Protein AF-A0A4Y8D3Z6-F1 (afdb_monomer_lite)

Secondary structure (DSSP, 8-state):
-B-TT-EEEE-PPPPSS--------EEEEEEE--GGG--BTTB-----HHHHHHHHHHHHHHHTT--TT--S--TT----------EEEEEETTEEEEEETTTEEEEEHHHHHHHHHHHHHH---HHHHHHHHHHHHHHHHH-------

Organism: NCBI:txid38488

InterPro domains:
  IPR045024 Alternative NADH dehydrogenase [PTHR43706] (2-149)
  IPR054585 External alternative NADH-ubiquinone oxidoreductase-like, C-terminal domain [PF22366] (86-145)

pLDDT: mean 83.66, std 13.22, range [47.28, 96.38]

Sequence (149 aa):
MVDNFFRVKLATRSSPDGAKQTQQEATMNDVFALGDVAVLGDMGLPATAQVANQEARWLGKRLNKMDKAGEIGAAEDKGFTFRNMGVMTYVGGMKAIMQTDGKGEIKGRTAWVIWRGAYLTQTISWRNKILIPMYWAINWLFGRDISRF

Structure (mmCIF, N/CA/C/O backbone):
data_AF-A0A4Y8D3Z6-F1
#
_entry.id   AF-A0A4Y8D3Z6-F1
#
loop_
_atom_site.group_PDB
_atom_site.id
_atom_site.type_symbol
_atom_site.label_atom_id
_atom_site.label_alt_id
_atom_site.label_comp_id
_atom_site.label_asym_id
_atom_site.label_entity_id
_atom_site.label_seq_id
_atom_site.pdbx_PDB_ins_code
_atom_site.Cartn_x
_atom_site.Cartn_y
_atom_site.Cartn_z
_atom_site.occupancy
_atom_site.B_iso_or_equiv
_atom_site.auth_seq_id
_atom_site.auth_comp_id
_atom_site.auth_asym_id
_atom_site.auth_atom_id
_atom_site.pdbx_PDB_model_num
ATOM 1 N N . MET A 1 1 ? -18.109 -7.091 7.861 1.00 84.19 1 MET A N 1
ATOM 2 C CA . MET A 1 1 ? -18.209 -5.708 7.341 1.00 84.19 1 MET A CA 1
ATOM 3 C C . MET A 1 1 ? -17.762 -4.746 8.422 1.00 84.19 1 MET A C 1
ATOM 5 O O . MET A 1 1 ? -17.864 -5.092 9.597 1.00 84.19 1 MET A O 1
ATOM 9 N N . VAL A 1 2 ? -17.281 -3.571 8.031 1.00 88.00 2 VAL A N 1
ATOM 10 C CA . VAL A 1 2 ? -16.943 -2.485 8.956 1.00 88.00 2 VAL A CA 1
ATOM 11 C C . VAL A 1 2 ? -17.738 -1.223 8.630 1.00 88.00 2 VAL A C 1
ATOM 13 O O . VAL A 1 2 ? -18.225 -1.063 7.508 1.00 88.00 2 VAL A O 1
ATOM 16 N N . ASP A 1 3 ? -17.913 -0.348 9.616 1.00 87.56 3 ASP A N 1
ATOM 17 C CA . ASP A 1 3 ? -18.465 0.992 9.400 1.00 87.56 3 ASP A CA 1
ATOM 18 C C . ASP A 1 3 ? -17.421 1.954 8.801 1.00 87.56 3 ASP A C 1
ATOM 20 O O . ASP A 1 3 ? -16.249 1.611 8.670 1.00 87.56 3 ASP A O 1
ATOM 24 N N . ASN A 1 4 ? -17.821 3.193 8.496 1.00 88.06 4 ASN A N 1
ATOM 25 C CA . ASN A 1 4 ? -16.944 4.227 7.919 1.00 88.06 4 ASN A CA 1
ATOM 26 C C . ASN A 1 4 ? -15.753 4.644 8.816 1.00 88.06 4 ASN A C 1
ATOM 28 O O . ASN A 1 4 ? -14.935 5.473 8.402 1.00 88.06 4 ASN A O 1
ATOM 32 N N . PHE A 1 5 ? -15.669 4.096 10.030 1.00 88.56 5 PHE A N 1
ATOM 33 C CA . PHE A 1 5 ? -14.615 4.303 11.017 1.00 88.56 5 PHE A CA 1
ATOM 34 C C . PHE A 1 5 ? -13.794 3.029 11.281 1.00 88.56 5 PHE A C 1
ATOM 36 O O . PHE A 1 5 ? -12.974 3.015 12.198 1.00 88.56 5 PHE A O 1
ATOM 43 N N . PHE A 1 6 ? -13.971 1.989 10.458 1.00 90.44 6 PHE A N 1
ATOM 44 C CA . PHE A 1 6 ? -13.314 0.682 10.553 1.00 90.44 6 PHE A CA 1
ATOM 45 C C . PHE A 1 6 ? -13.732 -0.179 11.748 1.00 90.44 6 PHE A C 1
ATOM 47 O O . PHE A 1 6 ? -13.071 -1.180 12.029 1.00 90.44 6 PHE A O 1
ATOM 54 N N . ARG A 1 7 ? -14.832 0.150 12.432 1.00 89.62 7 ARG A N 1
ATOM 55 C CA . ARG A 1 7 ? -15.370 -0.667 13.526 1.00 89.62 7 ARG A CA 1
ATOM 56 C C . ARG A 1 7 ? -16.092 -1.891 12.991 1.00 89.62 7 ARG A C 1
ATOM 58 O O . ARG A 1 7 ? -16.855 -1.799 12.026 1.00 89.62 7 ARG A O 1
ATOM 65 N N . VAL A 1 8 ? -15.875 -3.036 13.628 1.00 90.31 8 VAL A N 1
ATOM 66 C CA . VAL A 1 8 ? -16.470 -4.307 13.204 1.00 90.31 8 VAL A CA 1
ATOM 67 C C . VAL A 1 8 ? -17.978 -4.308 13.452 1.00 90.31 8 VAL A C 1
ATOM 69 O O . VAL A 1 8 ? -18.441 -4.065 14.567 1.00 90.31 8 VAL A O 1
ATOM 72 N N . LYS A 1 9 ? -18.743 -4.622 12.400 1.00 88.44 9 LYS A N 1
ATOM 73 C CA . LYS A 1 9 ? -20.186 -4.865 12.481 1.00 88.44 9 LYS A CA 1
ATOM 74 C C . LYS A 1 9 ? -20.469 -6.340 12.755 1.00 88.44 9 LYS A C 1
ATOM 76 O O . LYS A 1 9 ? -19.915 -7.219 12.090 1.00 88.44 9 LYS A O 1
ATOM 81 N N . LEU A 1 10 ? -21.372 -6.595 13.692 1.00 83.94 10 LEU A N 1
ATOM 82 C CA . LEU A 1 10 ? -21.915 -7.906 14.013 1.00 83.94 10 LEU A CA 1
ATOM 83 C C . LEU A 1 10 ? -23.224 -8.105 13.251 1.00 83.94 10 LEU A C 1
ATOM 85 O O . LEU A 1 10 ? -24.126 -7.271 13.324 1.00 83.94 10 LEU A O 1
ATOM 89 N N . ALA A 1 11 ? -23.324 -9.230 12.550 1.00 74.56 11 ALA A N 1
ATOM 90 C CA . ALA A 1 11 ? -24.573 -9.716 11.986 1.00 74.56 11 ALA A CA 1
ATOM 91 C C . ALA A 1 11 ? -25.040 -10.916 12.813 1.00 74.56 11 ALA A C 1
ATOM 93 O O . ALA A 1 11 ? -24.264 -11.842 13.072 1.00 74.56 11 ALA A O 1
ATOM 94 N N . THR A 1 12 ? -26.300 -10.915 13.237 1.00 67.88 12 THR A N 1
ATOM 95 C CA . THR A 1 12 ? -26.905 -12.090 13.864 1.00 67.88 12 THR A CA 1
ATOM 96 C C . THR A 1 12 ? -27.062 -13.191 12.817 1.00 67.88 12 THR A C 1
ATOM 98 O O . THR A 1 12 ? -27.587 -12.979 11.725 1.00 67.88 12 THR A O 1
ATOM 101 N N . ARG A 1 13 ? -26.565 -14.392 13.129 1.00 60.84 13 ARG A N 1
ATOM 102 C CA . ARG A 1 13 ? -26.746 -15.561 12.265 1.00 60.84 13 ARG A CA 1
ATOM 103 C C . ARG A 1 13 ? -28.235 -15.910 12.274 1.00 60.84 13 ARG A C 1
ATOM 105 O O . ARG A 1 13 ? -28.782 -16.180 13.339 1.00 60.84 13 ARG A O 1
ATOM 112 N N . SER A 1 14 ? -28.894 -15.879 11.117 1.00 57.09 14 SER A N 1
ATOM 113 C CA . SER A 1 14 ? -30.310 -16.236 11.022 1.00 57.09 14 SER A CA 1
ATOM 114 C C . SER A 1 14 ? -30.510 -17.691 11.452 1.00 57.09 14 SER A C 1
ATOM 116 O O . SER A 1 14 ? -29.857 -18.592 10.918 1.00 57.09 14 SER A O 1
ATOM 118 N N . SER A 1 15 ? -31.398 -17.906 12.426 1.00 48.75 15 SER A N 1
ATOM 119 C CA . SER A 1 15 ? -31.875 -19.239 12.807 1.00 48.75 15 SER A CA 1
ATOM 120 C C . SER A 1 15 ? -32.551 -19.910 11.593 1.00 48.75 15 SER A C 1
ATOM 122 O O . SER A 1 15 ? -33.110 -19.184 10.768 1.00 48.75 15 SER A O 1
ATOM 124 N N . PRO A 1 16 ? -32.516 -21.250 11.436 1.00 58.41 16 PRO A N 1
ATOM 125 C CA . PRO A 1 16 ? -33.012 -21.932 10.231 1.00 58.41 16 PRO A CA 1
ATOM 126 C C . PRO A 1 16 ? -34.507 -21.722 9.937 1.00 58.41 16 PRO A C 1
ATOM 128 O O . PRO A 1 16 ? -34.947 -21.947 8.811 1.00 58.41 16 PRO A O 1
ATOM 131 N N . ASP A 1 17 ? -35.289 -21.269 10.917 1.00 53.28 17 ASP A N 1
ATOM 132 C CA . ASP A 1 17 ? -36.727 -21.059 10.777 1.00 53.28 17 ASP A CA 1
ATOM 133 C C . ASP A 1 17 ? -37.046 -19.720 10.099 1.00 53.28 17 ASP A C 1
ATOM 135 O O . ASP A 1 17 ? -37.259 -18.712 10.764 1.00 53.28 17 ASP A O 1
ATOM 139 N N . GLY A 1 18 ? -37.049 -19.737 8.760 1.00 51.62 18 GLY A N 1
ATOM 140 C CA . GLY A 1 18 ? -37.998 -19.113 7.811 1.00 51.62 18 GLY A CA 1
ATOM 141 C C . GLY A 1 18 ? -38.550 -17.681 7.970 1.00 51.62 18 GLY A C 1
ATOM 142 O O . GLY A 1 18 ? -39.215 -17.206 7.049 1.00 51.62 18 GLY A O 1
ATOM 143 N N . ALA A 1 19 ? -38.318 -16.956 9.058 1.00 47.28 19 ALA A N 1
ATOM 144 C CA . ALA A 1 19 ? -38.844 -15.616 9.266 1.00 47.28 19 ALA A CA 1
ATOM 145 C C . ALA A 1 19 ? -37.820 -14.574 8.800 1.00 47.28 19 ALA A C 1
ATOM 147 O O . ALA A 1 19 ? -36.696 -14.522 9.298 1.00 47.28 19 ALA A O 1
ATOM 148 N N . LYS A 1 20 ? -38.221 -13.705 7.859 1.00 49.47 20 LYS A N 1
ATOM 149 C CA . LYS A 1 20 ? -37.500 -12.468 7.513 1.00 49.47 20 LYS A CA 1
ATOM 150 C C . LYS A 1 20 ? -37.413 -11.574 8.756 1.00 49.47 20 LYS A C 1
ATOM 152 O O . LYS A 1 20 ? -38.259 -10.710 8.962 1.00 49.47 20 LYS A O 1
ATOM 157 N N . GLN A 1 21 ? -36.410 -11.793 9.596 1.00 50.69 21 GLN A N 1
ATOM 158 C CA . GLN A 1 21 ? -36.061 -10.877 10.671 1.00 50.69 21 GLN A CA 1
ATOM 159 C C . GLN A 1 21 ? -35.092 -9.832 10.121 1.00 50.69 21 GLN A C 1
ATOM 161 O O . GLN A 1 21 ? -34.061 -10.168 9.537 1.00 50.69 21 GLN A O 1
ATOM 166 N N . THR A 1 22 ? -35.451 -8.559 10.284 1.00 49.53 22 THR A N 1
ATOM 167 C CA . THR A 1 22 ? -34.577 -7.408 10.050 1.00 49.53 22 THR A CA 1
ATOM 168 C C . THR A 1 22 ? -33.261 -7.647 10.786 1.00 49.53 22 THR A C 1
ATOM 170 O O . THR A 1 22 ? -33.267 -7.766 12.011 1.00 49.53 22 THR A O 1
ATOM 173 N N . GLN A 1 23 ? -32.151 -7.773 10.052 1.00 56.38 23 GLN A N 1
ATOM 174 C CA . GLN A 1 23 ? -30.830 -7.968 10.649 1.00 56.38 23 GLN A CA 1
ATOM 175 C C . GLN A 1 23 ? -30.5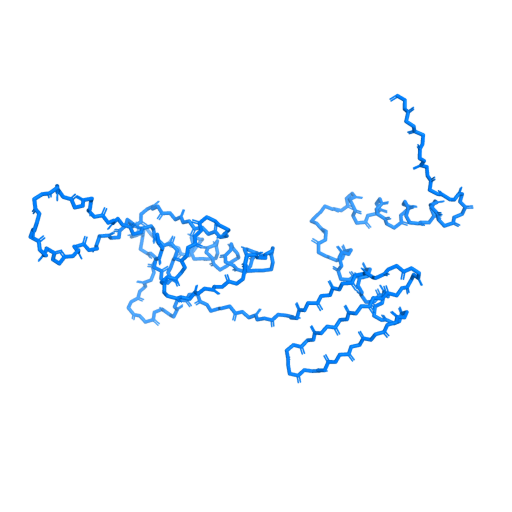36 -6.766 11.553 1.00 56.38 23 GLN A C 1
ATOM 177 O O . GLN A 1 23 ? -30.350 -5.652 11.070 1.00 56.38 23 GLN A O 1
ATOM 182 N N . GLN A 1 24 ? -30.557 -6.973 12.870 1.00 57.06 24 GLN A N 1
ATOM 183 C CA . GLN A 1 24 ? -30.070 -5.972 13.812 1.00 57.06 24 GLN A CA 1
ATOM 184 C C . GLN A 1 24 ? -28.552 -5.908 13.658 1.00 57.06 24 GLN A C 1
ATOM 186 O O . GLN A 1 24 ? -27.838 -6.813 14.087 1.00 57.06 24 GLN A O 1
ATOM 191 N N . GLU A 1 25 ? -28.071 -4.859 12.994 1.00 69.00 25 GLU A N 1
ATOM 192 C CA . GLU A 1 25 ? -26.647 -4.556 12.917 1.00 69.00 25 GLU A CA 1
ATOM 193 C C . GLU A 1 25 ? -26.205 -3.908 14.232 1.00 69.00 25 GLU A C 1
ATOM 195 O O . GLU A 1 25 ? -26.685 -2.835 14.599 1.00 69.00 25 GLU A O 1
ATOM 200 N N . ALA A 1 26 ? -25.279 -4.552 14.940 1.00 80.25 26 ALA A N 1
ATOM 201 C CA . ALA A 1 26 ? -24.601 -3.964 16.093 1.00 80.25 26 ALA A CA 1
ATOM 202 C C . ALA A 1 26 ? -23.143 -3.659 15.728 1.00 80.25 26 ALA A C 1
ATOM 204 O O . ALA A 1 26 ? -22.499 -4.450 15.040 1.00 80.25 26 ALA A O 1
ATOM 205 N N . THR A 1 27 ? -22.603 -2.537 16.199 1.00 84.62 27 THR A N 1
ATOM 206 C CA . THR A 1 27 ? -21.207 -2.142 15.950 1.00 84.62 27 THR A CA 1
ATOM 207 C C . THR A 1 27 ? -20.391 -2.296 17.226 1.00 84.62 27 THR A C 1
ATOM 209 O O . THR A 1 27 ? -20.805 -1.831 18.287 1.00 84.62 27 THR A O 1
ATOM 212 N N . MET A 1 28 ? -19.225 -2.933 17.134 1.00 84.88 28 MET A N 1
ATOM 213 C CA . MET A 1 28 ? -18.281 -3.022 18.249 1.00 84.88 28 MET A CA 1
ATOM 214 C C . MET A 1 28 ? -17.423 -1.756 18.311 1.00 84.88 28 MET A C 1
ATOM 216 O O . MET A 1 28 ? -16.756 -1.423 17.337 1.00 84.88 28 MET A O 1
ATOM 220 N N . ASN A 1 29 ? -17.403 -1.067 19.452 1.00 84.25 29 ASN A N 1
ATOM 221 C CA . ASN A 1 29 ? -16.666 0.195 19.585 1.00 84.25 29 ASN A CA 1
ATOM 222 C C . ASN A 1 29 ? -15.147 0.019 19.720 1.00 84.25 29 ASN A C 1
ATOM 224 O O . ASN A 1 29 ? -14.405 0.882 19.265 1.00 84.25 29 ASN A O 1
ATOM 228 N N . ASP A 1 30 ? -14.698 -1.117 20.257 1.00 86.81 30 ASP A N 1
ATOM 229 C CA . ASP A 1 30 ? -13.286 -1.355 20.595 1.00 86.81 30 ASP A CA 1
ATOM 230 C C . ASP A 1 30 ? -12.570 -2.319 19.635 1.00 86.81 30 ASP A C 1
ATOM 232 O O . ASP A 1 30 ? -11.407 -2.669 19.841 1.00 86.81 30 ASP A O 1
ATOM 236 N N . VAL A 1 31 ? -13.256 -2.786 18.586 1.00 90.00 31 VAL A N 1
ATOM 237 C CA . VAL A 1 31 ? -12.713 -3.761 17.631 1.00 90.00 31 VAL A CA 1
ATOM 238 C C . VAL A 1 31 ? -12.714 -3.167 16.232 1.00 90.00 31 VAL A C 1
ATOM 240 O O . VAL A 1 31 ? -13.767 -2.838 15.684 1.00 90.00 31 VAL A O 1
ATOM 243 N N . PHE A 1 32 ? -11.522 -3.088 15.637 1.00 91.31 32 PHE A N 1
ATOM 244 C CA . PHE A 1 32 ? -11.292 -2.477 14.331 1.00 91.31 32 PHE A CA 1
ATOM 245 C C . PHE A 1 32 ? -10.706 -3.476 13.331 1.00 91.31 32 PHE A C 1
ATOM 247 O O . PHE A 1 32 ? -9.911 -4.340 13.704 1.00 91.31 32 PHE A O 1
ATOM 254 N N . ALA A 1 33 ? -11.056 -3.331 12.053 1.00 92.94 33 ALA A N 1
ATOM 255 C CA . ALA A 1 33 ? -10.480 -4.107 10.955 1.00 92.94 33 ALA A CA 1
ATOM 256 C C . ALA A 1 33 ? -10.246 -3.223 9.719 1.00 92.94 33 ALA A C 1
ATOM 258 O O . ALA A 1 33 ? -11.081 -2.385 9.388 1.00 92.94 33 ALA A O 1
ATOM 259 N 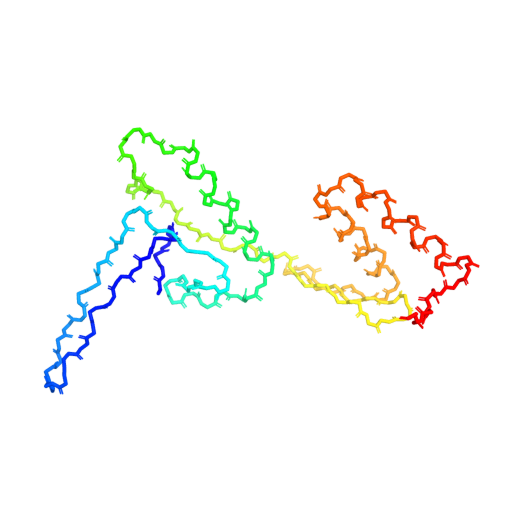N . LEU A 1 34 ? -9.121 -3.421 9.026 1.00 93.00 34 LEU A N 1
ATOM 260 C CA . LEU A 1 34 ? -8.720 -2.674 7.824 1.00 93.00 34 LEU A CA 1
ATOM 261 C C . LEU A 1 34 ? -7.966 -3.572 6.837 1.00 93.00 34 LEU A C 1
ATOM 263 O O . LEU A 1 34 ? -7.536 -4.669 7.199 1.00 93.00 34 LEU A O 1
ATOM 267 N N . GLY A 1 35 ? -7.747 -3.088 5.618 1.00 92.62 35 GLY A N 1
ATOM 268 C CA . GLY A 1 35 ? -7.089 -3.822 4.543 1.00 92.62 35 GLY A CA 1
ATOM 269 C C . GLY A 1 35 ? -7.972 -4.935 3.984 1.00 92.62 35 GLY A C 1
ATOM 270 O O . GLY A 1 35 ? -9.195 -4.871 4.051 1.00 92.62 35 GLY A O 1
ATOM 271 N N . ASP A 1 36 ? -7.345 -5.988 3.466 1.00 92.38 36 ASP A N 1
ATOM 272 C CA . ASP A 1 36 ? -8.029 -7.036 2.693 1.00 92.38 36 ASP A CA 1
ATOM 273 C C . ASP A 1 36 ? -9.063 -7.852 3.498 1.00 92.38 36 ASP A C 1
ATOM 275 O O . ASP A 1 36 ? -9.890 -8.554 2.920 1.00 92.38 36 ASP A O 1
ATOM 279 N N . VAL A 1 37 ? -9.039 -7.766 4.834 1.00 90.44 37 VAL A N 1
ATOM 280 C CA . VAL A 1 37 ? -10.015 -8.429 5.720 1.00 90.44 37 VAL A CA 1
ATOM 281 C C . VAL A 1 37 ? -11.275 -7.592 5.963 1.00 90.44 37 VAL A C 1
ATOM 283 O O . VAL A 1 37 ? -12.243 -8.088 6.545 1.00 90.44 37 VAL A O 1
ATOM 286 N N . ALA A 1 38 ? -11.270 -6.321 5.559 1.00 89.44 38 ALA A N 1
ATOM 287 C CA . ALA A 1 38 ? -12.338 -5.374 5.824 1.00 89.44 38 ALA A CA 1
ATOM 288 C C . ALA A 1 38 ? -13.078 -4.991 4.538 1.00 89.44 38 ALA A C 1
ATOM 290 O O . ALA A 1 38 ? -12.501 -4.865 3.464 1.00 89.44 38 ALA A O 1
ATOM 291 N N . VAL A 1 39 ? -14.385 -4.775 4.675 1.00 88.31 39 VAL A N 1
ATOM 292 C CA . VAL A 1 39 ? -15.240 -4.230 3.617 1.00 88.31 39 VAL A CA 1
ATOM 293 C C . VAL A 1 39 ? -15.983 -3.048 4.217 1.00 88.31 39 VAL A C 1
ATOM 295 O O . VAL A 1 39 ? -16.714 -3.220 5.201 1.00 88.31 39 VAL A O 1
ATOM 298 N N . LEU A 1 40 ? -15.722 -1.861 3.672 1.00 84.12 40 LEU A N 1
ATOM 299 C CA . LEU A 1 40 ? -16.174 -0.578 4.196 1.00 84.12 40 LEU A CA 1
ATOM 300 C C . LEU A 1 40 ? -17.588 -0.265 3.693 1.00 84.12 40 LEU A C 1
ATOM 302 O O . LEU A 1 40 ? -17.750 0.293 2.611 1.00 84.12 40 LEU A O 1
ATOM 306 N N . GLY A 1 41 ? -18.618 -0.636 4.461 1.00 74.62 41 GLY A N 1
ATOM 307 C CA . GLY A 1 41 ? -20.011 -0.550 3.997 1.00 74.62 41 GLY A CA 1
ATOM 308 C C . GLY A 1 41 ? -20.200 -1.213 2.623 1.00 74.62 41 GLY A C 1
ATOM 309 O O . GLY A 1 41 ? -19.717 -2.322 2.408 1.00 74.62 41 GLY A O 1
ATOM 310 N N . ASP A 1 42 ? -20.838 -0.501 1.689 1.00 68.81 42 ASP A N 1
ATOM 311 C CA . ASP A 1 42 ? -20.997 -0.923 0.285 1.00 68.81 42 ASP A CA 1
ATOM 312 C C . ASP A 1 42 ? -19.835 -0.471 -0.626 1.00 68.81 42 ASP A C 1
ATOM 314 O O . ASP A 1 42 ? -19.847 -0.705 -1.838 1.00 68.81 42 ASP A O 1
ATOM 318 N N . MET A 1 43 ? -18.813 0.201 -0.079 1.00 69.00 43 MET A N 1
ATOM 319 C CA . MET A 1 43 ? -17.647 0.625 -0.853 1.00 69.00 43 MET A CA 1
ATOM 320 C C . MET A 1 43 ? -16.693 -0.556 -1.052 1.00 69.00 43 MET A C 1
ATOM 322 O O . MET A 1 43 ? -15.862 -0.873 -0.200 1.00 69.00 43 MET A O 1
ATOM 326 N N . GLY A 1 44 ? -16.782 -1.183 -2.226 1.00 76.44 44 GLY A N 1
ATOM 327 C CA . GLY A 1 44 ? -15.815 -2.167 -2.716 1.00 76.44 44 GLY A CA 1
ATOM 328 C C . GLY A 1 44 ? -14.490 -1.516 -3.117 1.00 76.44 44 GLY A C 1
ATOM 329 O O . GLY A 1 44 ? -14.180 -1.415 -4.305 1.00 76.44 44 GLY A O 1
ATOM 330 N N . LEU A 1 45 ? -13.724 -1.029 -2.137 1.00 86.69 45 LEU A N 1
ATOM 331 C CA . LEU A 1 45 ? -12.379 -0.504 -2.377 1.00 86.69 45 LEU A CA 1
ATOM 332 C C . LEU A 1 45 ? -11.453 -1.619 -2.898 1.00 86.69 45 LEU A C 1
ATOM 334 O O . LEU A 1 45 ? -11.591 -2.778 -2.505 1.00 86.69 45 LEU A O 1
ATOM 338 N N . PRO A 1 46 ? -10.493 -1.299 -3.783 1.00 88.44 46 PRO A N 1
ATOM 339 C CA . PRO A 1 46 ? -9.606 -2.309 -4.344 1.00 88.44 46 PRO A CA 1
ATOM 340 C C . PRO A 1 46 ? -8.630 -2.838 -3.283 1.00 88.44 46 PRO A C 1
ATOM 342 O O . PRO A 1 46 ? -7.967 -2.053 -2.603 1.00 88.44 46 PRO A O 1
ATOM 345 N N . ALA A 1 47 ? -8.475 -4.164 -3.208 1.00 89.38 47 ALA A N 1
ATOM 346 C CA . ALA A 1 47 ? -7.531 -4.857 -2.324 1.00 89.38 47 ALA A CA 1
ATOM 347 C C . ALA A 1 47 ? -6.075 -4.568 -2.736 1.00 89.38 47 ALA A C 1
ATOM 349 O O . ALA A 1 47 ? -5.442 -5.301 -3.497 1.00 89.38 47 ALA A O 1
ATOM 350 N N . THR A 1 48 ? -5.567 -3.409 -2.318 1.00 92.50 48 THR A N 1
ATOM 351 C CA . THR A 1 48 ? -4.243 -2.900 -2.679 1.00 92.50 48 THR A CA 1
ATOM 352 C C . THR A 1 48 ? -3.524 -2.372 -1.450 1.00 92.50 48 THR A C 1
ATOM 354 O O . THR A 1 48 ? -4.121 -1.759 -0.563 1.00 92.50 48 THR A O 1
ATOM 357 N N . ALA A 1 49 ? -2.194 -2.498 -1.445 1.00 92.12 49 ALA A N 1
ATOM 358 C CA . ALA A 1 49 ? -1.356 -1.941 -0.385 1.00 92.12 49 ALA A CA 1
ATOM 359 C C . ALA A 1 49 ? -1.551 -0.423 -0.208 1.00 92.12 49 ALA A C 1
ATOM 361 O O . ALA A 1 49 ? -1.351 0.104 0.884 1.00 92.12 49 ALA A O 1
ATOM 362 N N . GLN A 1 50 ? -1.948 0.290 -1.268 1.00 92.69 50 GLN A N 1
ATOM 363 C CA . GLN A 1 50 ? -2.244 1.715 -1.196 1.00 92.69 50 GLN A CA 1
ATOM 364 C C . GLN A 1 50 ? -3.482 2.001 -0.338 1.00 92.69 50 GLN A C 1
ATOM 366 O O . GLN A 1 50 ? -3.417 2.896 0.507 1.00 92.69 50 GLN A O 1
ATOM 371 N N . VAL A 1 51 ? -4.578 1.260 -0.545 1.00 93.31 51 VAL A N 1
ATOM 372 C CA . VAL A 1 51 ? -5.800 1.376 0.266 1.00 93.31 51 VAL A CA 1
ATOM 373 C C . VAL A 1 51 ? -5.458 1.066 1.718 1.00 93.31 51 VAL A C 1
ATOM 375 O O . VAL A 1 51 ? -5.548 1.965 2.551 1.00 93.31 51 VAL A O 1
ATOM 378 N N . ALA A 1 52 ? -4.898 -0.114 1.994 1.00 94.44 52 ALA A N 1
ATOM 379 C CA . ALA A 1 52 ? -4.543 -0.530 3.352 1.00 94.44 52 ALA A CA 1
ATOM 380 C C . ALA A 1 52 ? -3.620 0.477 4.073 1.00 94.44 52 ALA A C 1
ATOM 382 O O . ALA A 1 52 ? -3.796 0.762 5.257 1.00 94.44 52 ALA A O 1
ATOM 383 N N . ASN A 1 53 ? -2.649 1.077 3.369 1.00 94.44 53 ASN A N 1
ATOM 384 C CA . ASN A 1 53 ? -1.770 2.099 3.948 1.00 94.44 53 ASN A CA 1
ATOM 385 C C . ASN A 1 53 ? -2.529 3.387 4.311 1.00 94.44 53 ASN A C 1
ATOM 387 O O . ASN A 1 53 ? -2.276 3.972 5.367 1.00 94.44 53 ASN A O 1
ATOM 391 N N . GLN A 1 54 ? -3.450 3.840 3.454 1.00 94.88 54 GLN A N 1
ATOM 392 C CA . GLN A 1 54 ? -4.274 5.018 3.736 1.00 94.88 54 GLN A CA 1
ATOM 393 C C . GLN A 1 54 ? -5.240 4.765 4.894 1.00 94.88 54 GLN A C 1
ATOM 395 O O . GLN A 1 54 ? -5.346 5.623 5.772 1.00 94.88 54 GLN A O 1
ATOM 400 N N . GLU A 1 55 ? -5.874 3.595 4.929 1.00 94.12 55 GLU A N 1
ATOM 401 C CA . GLU A 1 55 ? -6.756 3.170 6.020 1.00 94.12 55 GLU A CA 1
ATOM 402 C C . GLU A 1 55 ? -5.997 3.134 7.350 1.00 94.12 55 GLU A C 1
ATOM 404 O O . GLU A 1 55 ? -6.395 3.798 8.307 1.00 94.12 55 GLU A O 1
ATOM 409 N N . ALA A 1 56 ? -4.834 2.474 7.389 1.00 94.31 56 ALA A N 1
ATOM 410 C CA . ALA A 1 56 ? -3.994 2.396 8.584 1.00 94.31 56 ALA A CA 1
ATOM 411 C C . ALA A 1 56 ? -3.526 3.777 9.067 1.00 94.31 56 ALA A C 1
ATOM 413 O O . ALA A 1 56 ? -3.557 4.071 10.263 1.00 94.31 56 ALA A O 1
ATOM 414 N N . ARG A 1 57 ? -3.120 4.663 8.147 1.00 94.00 57 ARG A N 1
ATOM 415 C CA . ARG A 1 57 ? -2.725 6.039 8.492 1.00 94.00 57 ARG A CA 1
ATOM 416 C C . ARG A 1 57 ? -3.888 6.862 9.023 1.00 94.00 57 ARG A C 1
ATOM 418 O O . ARG A 1 57 ? -3.677 7.690 9.910 1.00 94.00 57 ARG A O 1
ATOM 425 N N . TRP A 1 58 ? -5.076 6.697 8.453 1.00 92.69 58 TRP A N 1
ATOM 426 C CA . TRP A 1 58 ? -6.267 7.400 8.908 1.00 92.69 58 TRP A CA 1
ATOM 427 C C . TRP A 1 58 ? -6.674 6.906 10.297 1.00 92.69 58 TRP A C 1
ATOM 429 O O . TRP A 1 58 ? -6.773 7.721 11.214 1.00 92.69 58 TRP A O 1
ATOM 439 N N . LEU A 1 59 ? -6.790 5.588 10.481 1.00 91.88 59 LEU A N 1
ATOM 440 C CA . LEU A 1 59 ? -7.202 4.987 11.747 1.00 91.88 59 LEU A CA 1
ATOM 441 C C . LEU A 1 59 ? -6.189 5.267 12.859 1.00 91.88 59 LEU A C 1
ATOM 443 O O . LEU A 1 59 ? -6.574 5.729 13.927 1.00 91.88 59 LEU A O 1
ATOM 447 N N . GLY A 1 60 ? -4.889 5.099 12.601 1.00 92.06 60 GLY A N 1
ATOM 448 C CA . GLY A 1 60 ? -3.847 5.378 13.594 1.00 92.06 60 GLY A CA 1
ATOM 449 C C . GLY A 1 60 ? -3.863 6.830 14.087 1.00 92.06 60 GLY A C 1
ATOM 450 O O . GLY A 1 60 ? -3.691 7.090 15.275 1.00 92.06 60 GLY A O 1
ATOM 451 N N . LYS A 1 61 ? -4.150 7.796 13.203 1.00 89.62 61 LYS A N 1
ATOM 452 C CA . LYS A 1 61 ? -4.329 9.202 13.608 1.00 89.62 61 LYS A CA 1
ATOM 453 C C . LYS A 1 61 ? -5.557 9.411 14.489 1.00 89.62 61 LYS A C 1
ATOM 455 O O . LYS A 1 61 ? -5.529 10.321 15.311 1.00 89.62 61 LYS A O 1
ATOM 460 N N . ARG A 1 62 ? -6.625 8.636 14.291 1.00 87.44 62 ARG A N 1
ATOM 461 C CA . ARG A 1 62 ? -7.840 8.712 15.113 1.00 87.44 62 ARG A CA 1
ATOM 462 C C . ARG A 1 62 ? -7.636 8.070 16.469 1.00 87.44 62 ARG A C 1
ATOM 464 O O . ARG A 1 62 ? -7.919 8.728 17.458 1.00 87.44 62 ARG A O 1
ATOM 471 N N . LEU A 1 63 ? -7.042 6.880 16.508 1.00 87.44 63 LEU A N 1
ATOM 472 C CA . LEU A 1 63 ? -6.679 6.198 17.750 1.00 87.44 63 LEU A CA 1
ATOM 473 C C . LEU A 1 63 ? -5.793 7.088 18.637 1.00 87.44 63 LEU A C 1
ATOM 475 O O . LEU A 1 63 ? -6.062 7.243 19.819 1.00 87.44 63 LEU A O 1
ATOM 479 N N . ASN A 1 64 ? -4.807 7.777 18.051 1.00 87.75 64 ASN A N 1
ATOM 480 C CA . ASN A 1 64 ? -3.944 8.708 18.793 1.00 87.75 64 ASN A CA 1
ATOM 481 C C . ASN A 1 64 ? -4.646 9.997 19.262 1.00 87.75 64 ASN A C 1
ATOM 483 O O . ASN A 1 64 ? -4.079 10.736 20.060 1.00 87.75 64 ASN A O 1
ATOM 487 N N . LYS A 1 65 ? -5.827 10.314 18.720 1.00 81.88 65 LYS A N 1
ATOM 488 C CA . LYS A 1 65 ? -6.634 11.488 19.085 1.00 81.88 65 LYS A CA 1
ATOM 489 C C . LYS A 1 65 ? -7.814 11.139 19.992 1.00 81.88 65 LYS A C 1
ATOM 491 O O . LYS A 1 65 ? -8.545 12.049 20.370 1.00 81.88 65 LYS A O 1
ATOM 496 N N . MET A 1 66 ? -8.033 9.860 20.295 1.00 72.44 66 MET A N 1
ATOM 497 C CA . MET A 1 66 ? -9.087 9.455 21.218 1.00 72.44 66 MET A CA 1
ATOM 498 C C . MET A 1 66 ? -8.767 10.005 22.603 1.00 72.44 66 MET A C 1
ATOM 500 O O . MET A 1 66 ? -7.706 9.732 23.163 1.00 72.44 66 MET A O 1
ATOM 504 N N . ASP A 1 67 ? -9.691 10.793 23.139 1.00 62.38 67 ASP A N 1
ATOM 505 C CA . ASP A 1 67 ? -9.657 11.208 24.535 1.00 62.38 67 ASP A CA 1
ATOM 506 C C . ASP A 1 67 ? -10.127 10.052 25.439 1.00 62.38 67 ASP A C 1
ATOM 508 O O . ASP A 1 67 ? -10.585 9.016 24.948 1.00 62.38 67 ASP A O 1
ATOM 512 N N . LYS A 1 68 ? -10.074 10.221 26.769 1.00 56.59 68 LYS A N 1
ATOM 513 C CA . LYS A 1 68 ? -10.471 9.183 27.756 1.00 56.59 68 LYS A CA 1
ATOM 514 C C . LYS A 1 68 ? -11.879 8.586 27.561 1.00 56.59 68 LYS A C 1
ATOM 516 O O . LYS A 1 68 ? -12.165 7.547 28.144 1.00 56.59 68 LYS A O 1
ATOM 521 N N . ALA A 1 69 ? -12.743 9.229 26.772 1.00 59.00 69 ALA A N 1
ATOM 522 C CA . ALA A 1 69 ? -14.075 8.741 26.419 1.00 59.00 69 ALA A CA 1
ATOM 523 C C . ALA A 1 69 ? -14.074 7.595 25.385 1.00 59.00 69 ALA A C 1
ATOM 525 O O . ALA A 1 69 ? -15.099 6.947 25.224 1.00 59.00 69 ALA A O 1
ATOM 526 N N . GLY A 1 70 ? -12.953 7.315 24.704 1.00 59.31 70 GLY A N 1
ATOM 527 C CA . GLY A 1 70 ? -12.799 6.105 23.885 1.00 59.31 70 GLY A CA 1
ATOM 528 C C . GLY A 1 70 ? -13.663 6.036 22.619 1.00 59.31 70 GLY A C 1
ATOM 529 O O . GLY A 1 70 ? -13.770 4.974 22.018 1.00 59.31 70 GLY A O 1
ATOM 530 N N . GLU A 1 71 ? -14.263 7.140 22.171 1.00 65.38 71 GLU A N 1
ATOM 531 C CA . GLU A 1 71 ? -15.128 7.133 20.987 1.00 65.38 71 GLU A CA 1
ATOM 532 C C . GLU A 1 71 ? -14.404 7.665 19.740 1.00 65.38 71 GLU A C 1
ATOM 534 O O . GLU A 1 71 ? -13.933 8.804 19.692 1.00 65.38 71 GLU A O 1
ATOM 539 N N . ILE A 1 72 ? -14.323 6.830 18.694 1.00 68.12 72 ILE A N 1
ATOM 540 C CA . ILE A 1 72 ? -13.959 7.269 17.342 1.00 68.12 72 ILE A CA 1
ATOM 541 C C . ILE A 1 72 ? -15.226 7.771 16.647 1.00 68.12 72 ILE A C 1
ATOM 543 O O . ILE A 1 72 ? -16.147 6.999 16.389 1.00 68.12 72 ILE A O 1
ATOM 547 N N . GLY A 1 73 ? -15.222 9.059 16.298 1.00 62.12 73 GLY A N 1
ATOM 548 C CA . GLY A 1 73 ? -16.289 9.707 15.539 1.00 62.12 73 GLY A CA 1
ATOM 549 C C . GLY A 1 73 ? -17.247 10.495 16.426 1.00 62.12 73 GLY A C 1
ATOM 550 O O . GLY A 1 73 ? -18.300 9.999 16.809 1.00 62.12 73 GLY A O 1
ATOM 551 N N . ALA A 1 74 ? -16.911 11.761 16.691 1.00 57.88 74 ALA A N 1
ATOM 552 C CA . ALA A 1 74 ? -17.925 12.740 17.080 1.00 57.88 74 ALA A CA 1
ATOM 553 C C . ALA A 1 74 ? -18.935 12.904 15.925 1.00 57.88 74 ALA A C 1
ATOM 555 O O . ALA A 1 74 ? -18.588 12.660 14.769 1.00 57.88 74 ALA A O 1
ATOM 556 N N . ALA A 1 75 ? -20.160 13.353 16.215 1.00 54.22 75 ALA A N 1
ATOM 557 C CA . ALA A 1 75 ? -21.263 13.445 15.245 1.00 54.22 75 ALA A CA 1
ATOM 558 C C . ALA A 1 75 ? -20.943 14.231 13.948 1.00 54.22 75 ALA A C 1
ATOM 560 O O . ALA A 1 75 ? -21.643 14.083 12.950 1.00 54.22 75 ALA A O 1
ATOM 561 N N . GLU A 1 76 ? -19.879 15.037 13.940 1.00 56.28 76 GLU A N 1
ATOM 562 C CA . GLU A 1 76 ? -19.454 15.868 12.805 1.00 56.28 76 GLU A CA 1
ATOM 563 C C . GLU A 1 76 ? -18.279 15.287 11.997 1.00 56.28 76 GLU A C 1
ATOM 565 O O . GLU A 1 76 ? -17.823 15.880 11.013 1.00 56.28 76 GLU A O 1
ATOM 570 N N . ASP A 1 77 ? -17.749 14.134 12.400 1.00 71.19 77 ASP A N 1
ATOM 571 C CA . ASP A 1 77 ? -16.503 13.619 11.856 1.00 71.19 77 ASP A CA 1
ATOM 572 C C . ASP A 1 77 ? -16.730 12.837 10.556 1.00 71.19 77 ASP A C 1
ATOM 574 O O . ASP A 1 77 ? -17.399 11.803 10.521 1.00 71.19 77 ASP A O 1
ATOM 578 N N . LYS A 1 78 ? -16.151 13.321 9.453 1.00 76.50 78 LYS A N 1
ATOM 579 C CA . LYS A 1 78 ? -16.234 12.621 8.167 1.00 76.50 78 LYS A CA 1
ATOM 580 C C . LYS A 1 78 ? -15.394 11.342 8.242 1.00 76.50 78 LYS A C 1
ATOM 582 O O . LYS A 1 78 ? -14.201 11.394 8.560 1.00 76.50 78 LYS A O 1
ATOM 587 N N . GLY A 1 79 ? -16.029 10.208 7.944 1.00 86.06 79 GLY A N 1
ATOM 588 C CA . GLY A 1 79 ? -15.394 8.890 7.891 1.00 86.06 79 GLY A CA 1
ATOM 589 C C . GLY A 1 79 ? -14.264 8.794 6.859 1.00 86.06 79 GLY A C 1
ATOM 590 O O . GLY A 1 79 ? -13.884 9.775 6.207 1.00 86.06 79 GLY A O 1
ATOM 591 N N . PHE A 1 80 ? -13.696 7.601 6.710 1.00 90.38 80 PHE A N 1
ATOM 592 C CA . PHE A 1 80 ? -12.605 7.388 5.763 1.00 90.38 80 PHE A CA 1
ATOM 593 C C . PHE A 1 80 ? -13.023 7.674 4.313 1.00 90.38 80 PHE A C 1
ATOM 595 O O . PHE A 1 80 ? -14.103 7.295 3.866 1.00 90.38 80 PHE A O 1
ATOM 602 N N . THR A 1 81 ? -12.127 8.318 3.561 1.00 89.88 81 THR A N 1
ATOM 603 C CA . THR A 1 81 ? -12.264 8.526 2.116 1.00 89.88 81 THR A CA 1
ATOM 604 C C . THR A 1 81 ? -10.984 8.082 1.424 1.00 89.88 81 THR A C 1
ATOM 606 O O . THR A 1 81 ? -9.883 8.510 1.780 1.00 89.88 81 THR A O 1
ATOM 609 N N . PHE A 1 82 ? -11.124 7.204 0.433 1.00 90.62 82 PHE A N 1
ATOM 610 C CA . PHE A 1 82 ? -9.990 6.713 -0.336 1.00 90.62 82 PHE A CA 1
ATOM 611 C C . PHE A 1 82 ? -9.566 7.736 -1.387 1.00 90.62 82 PHE A C 1
ATOM 613 O O . PHE A 1 82 ? -10.385 8.232 -2.163 1.00 90.62 82 PHE A O 1
ATOM 620 N N . ARG A 1 83 ? -8.262 8.009 -1.462 1.00 91.12 83 ARG A N 1
ATOM 621 C CA . ARG A 1 83 ? -7.674 8.802 -2.540 1.00 91.12 83 ARG A CA 1
ATOM 622 C C . ARG A 1 83 ? -6.886 7.897 -3.475 1.00 91.12 83 ARG A C 1
ATOM 624 O O . ARG A 1 83 ? -5.795 7.449 -3.115 1.00 91.12 83 ARG A O 1
ATOM 631 N N . ASN A 1 84 ? -7.377 7.693 -4.695 1.00 90.31 84 ASN A N 1
ATOM 632 C CA . ASN A 1 84 ? -6.629 6.977 -5.724 1.00 90.31 84 ASN A CA 1
ATOM 633 C C . ASN A 1 84 ? -5.360 7.765 -6.112 1.00 90.31 84 ASN A C 1
ATOM 635 O O . ASN A 1 84 ? -5.408 8.971 -6.345 1.00 90.31 84 ASN A O 1
ATOM 639 N N . MET A 1 85 ? -4.207 7.094 -6.137 1.00 89.62 85 MET A N 1
ATOM 640 C CA . MET A 1 85 ? -2.909 7.691 -6.481 1.00 89.62 85 MET A CA 1
ATOM 641 C C . MET A 1 85 ? -2.432 7.213 -7.854 1.00 89.62 85 MET A C 1
ATOM 643 O O . MET A 1 85 ? -1.361 7.620 -8.302 1.00 89.62 85 MET A O 1
ATOM 647 N N . GLY A 1 86 ? -3.235 6.391 -8.530 1.00 91.25 86 GLY A N 1
ATOM 648 C CA . GLY A 1 86 ? -2.865 5.727 -9.763 1.00 91.25 86 GLY A CA 1
ATOM 649 C C . GLY A 1 86 ? -2.268 4.342 -9.544 1.00 91.25 86 GLY A C 1
ATOM 650 O O . GLY A 1 86 ? -2.072 3.879 -8.421 1.00 91.25 86 GLY A O 1
ATOM 651 N N . VAL A 1 87 ? -1.956 3.691 -10.657 1.00 92.06 87 VAL A N 1
ATOM 652 C CA . VAL A 1 87 ? -1.327 2.373 -10.710 1.00 92.06 87 VAL A CA 1
ATOM 653 C C . VAL A 1 87 ? -0.041 2.453 -11.518 1.00 92.06 87 VAL A C 1
ATOM 655 O O . VAL A 1 87 ? 0.069 3.220 -12.477 1.00 92.06 87 VAL A O 1
ATOM 658 N N . MET A 1 88 ? 0.956 1.663 -11.127 1.00 93.94 88 MET A N 1
ATOM 659 C CA . MET A 1 88 ? 2.204 1.550 -11.870 1.00 93.94 88 MET A CA 1
ATOM 660 C C . MET A 1 88 ? 2.607 0.090 -12.012 1.00 93.94 88 MET A C 1
ATOM 662 O O . MET A 1 88 ? 2.567 -0.674 -11.048 1.00 93.94 88 MET A O 1
ATOM 666 N N . THR A 1 89 ? 3.061 -0.285 -13.201 1.00 94.44 89 THR A N 1
ATOM 667 C CA . THR A 1 89 ? 3.394 -1.670 -13.527 1.00 94.44 89 THR A CA 1
ATOM 668 C C . THR A 1 89 ? 4.686 -1.723 -14.323 1.00 94.44 89 THR A C 1
ATOM 670 O O . THR A 1 89 ? 4.814 -1.105 -15.381 1.00 94.44 89 THR A O 1
ATOM 673 N N . TYR A 1 90 ? 5.658 -2.481 -13.819 1.00 95.06 90 TYR A N 1
ATOM 674 C CA . TYR A 1 90 ? 6.859 -2.822 -14.571 1.00 95.06 90 TYR A CA 1
ATOM 675 C C . TYR A 1 90 ? 6.532 -3.899 -15.609 1.00 95.06 90 TYR A C 1
ATOM 677 O O . TYR A 1 90 ? 5.933 -4.913 -15.264 1.00 95.06 90 TYR A O 1
ATOM 685 N N . VAL A 1 91 ? 6.943 -3.695 -16.864 1.00 94.94 91 VAL A N 1
ATOM 686 C CA . VAL A 1 91 ? 6.615 -4.603 -17.984 1.00 94.94 91 VAL A CA 1
ATOM 687 C C . VAL A 1 91 ? 7.842 -5.296 -18.587 1.00 94.94 91 VAL A C 1
ATOM 689 O O . VAL A 1 91 ? 7.741 -5.949 -19.619 1.00 94.94 91 VAL A O 1
ATOM 692 N N . GLY A 1 92 ? 9.017 -5.173 -17.9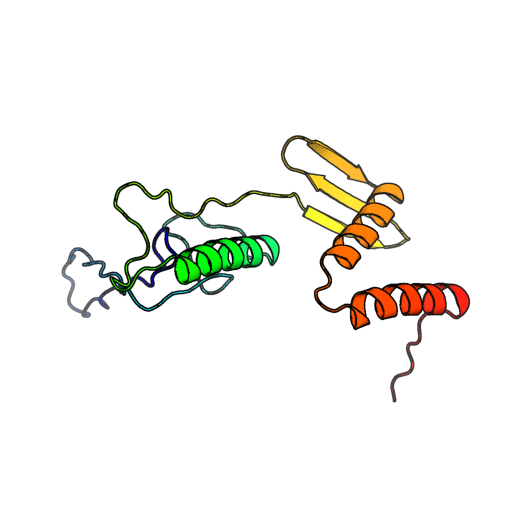60 1.00 91.69 92 GLY A N 1
ATOM 693 C CA . GLY A 1 92 ? 10.265 -5.734 -18.489 1.00 91.69 92 GLY A CA 1
ATOM 694 C C . GLY A 1 92 ? 11.047 -4.762 -19.378 1.00 91.69 92 GLY A C 1
ATOM 695 O O . GLY A 1 92 ? 10.577 -3.679 -19.724 1.00 91.69 92 GLY A O 1
ATOM 696 N N . GLY A 1 93 ? 12.290 -5.122 -19.717 1.00 91.81 93 GLY A N 1
ATOM 697 C CA . GLY A 1 93 ? 13.122 -4.359 -20.659 1.00 91.81 93 GLY A CA 1
ATOM 698 C C . GLY A 1 93 ? 13.356 -2.892 -20.275 1.00 91.81 93 GLY A C 1
ATOM 699 O O . GLY A 1 93 ? 13.409 -2.037 -21.155 1.00 91.81 93 GLY A O 1
ATOM 700 N N . MET A 1 94 ? 13.444 -2.584 -18.973 1.00 91.62 94 MET A N 1
ATOM 701 C CA . MET A 1 94 ? 13.548 -1.207 -18.453 1.00 91.62 94 MET A CA 1
ATOM 702 C C . MET A 1 94 ? 12.363 -0.306 -18.850 1.00 91.62 94 MET A C 1
ATOM 704 O O . MET A 1 94 ? 12.526 0.903 -19.016 1.00 91.62 94 MET A O 1
ATOM 708 N N . LYS A 1 95 ? 11.172 -0.884 -19.035 1.00 95.19 95 LYS A N 1
ATOM 709 C CA . LYS A 1 95 ? 9.937 -0.160 -19.349 1.00 95.19 95 LYS A CA 1
ATOM 710 C C . LYS A 1 95 ? 8.907 -0.376 -18.246 1.00 95.19 95 LYS A C 1
ATOM 712 O O . LYS A 1 95 ? 8.811 -1.457 -17.666 1.00 95.19 95 LYS A O 1
ATOM 717 N N . ALA A 1 96 ? 8.124 0.657 -17.974 1.00 96.38 96 ALA A N 1
ATOM 718 C CA . ALA A 1 96 ? 6.958 0.572 -17.106 1.00 96.38 96 ALA A CA 1
ATOM 719 C C . ALA A 1 96 ? 5.784 1.343 -17.714 1.00 96.38 96 ALA A C 1
ATOM 721 O O . ALA A 1 96 ? 5.945 2.075 -18.698 1.00 96.38 96 ALA A O 1
ATOM 722 N N . ILE A 1 97 ? 4.613 1.156 -17.121 1.00 94.94 97 ILE A N 1
ATOM 723 C CA . ILE A 1 97 ? 3.391 1.902 -17.400 1.00 94.94 97 ILE A CA 1
ATOM 724 C C . ILE A 1 97 ? 2.946 2.524 -16.081 1.00 94.94 97 ILE A C 1
ATOM 726 O O . ILE A 1 97 ? 2.929 1.846 -15.057 1.00 94.94 97 ILE A O 1
ATOM 730 N N . MET A 1 98 ? 2.619 3.808 -16.104 1.00 93.88 98 MET A N 1
ATOM 731 C CA . MET A 1 98 ? 2.052 4.544 -14.982 1.00 93.88 98 MET A CA 1
ATOM 732 C C . MET A 1 98 ? 0.763 5.203 -15.447 1.00 93.88 98 MET A C 1
ATOM 734 O O . MET A 1 98 ? 0.769 5.939 -16.430 1.00 93.88 98 MET A O 1
ATOM 738 N N . GLN A 1 99 ? -0.322 4.955 -14.727 1.00 92.88 99 GLN A N 1
ATOM 739 C CA . GLN A 1 99 ? -1.615 5.587 -14.951 1.00 92.88 99 GLN A CA 1
ATOM 740 C C . GLN A 1 99 ? -2.003 6.328 -13.686 1.00 92.88 99 GLN A C 1
ATOM 742 O O . GLN A 1 99 ? -1.976 5.757 -12.599 1.00 92.88 99 GLN A O 1
ATOM 747 N N . THR A 1 100 ? -2.357 7.599 -13.820 1.00 87.56 100 THR A N 1
ATOM 748 C CA . THR A 1 100 ? -2.769 8.436 -12.690 1.00 87.56 100 THR A CA 1
ATOM 749 C C . THR A 1 100 ? -4.157 8.983 -12.922 1.00 87.56 100 THR A C 1
ATOM 751 O O . THR A 1 100 ? -4.464 9.447 -14.020 1.00 87.56 100 THR A O 1
ATOM 754 N N . ASP A 1 101 ? -4.969 8.957 -11.871 1.00 80.56 101 ASP A N 1
ATOM 755 C CA . ASP A 1 101 ? -6.341 9.442 -11.926 1.00 80.56 101 ASP A CA 1
ATOM 756 C C . ASP A 1 101 ? -6.373 10.923 -12.353 1.00 80.56 101 ASP A C 1
ATOM 758 O O . ASP A 1 101 ? -5.697 11.772 -11.762 1.00 80.56 101 ASP A O 1
ATOM 762 N N . GLY A 1 102 ? -7.066 11.213 -13.457 1.00 72.38 102 GLY A N 1
ATOM 763 C CA . GLY A 1 102 ? -7.193 12.554 -14.045 1.00 72.38 102 GLY A CA 1
ATOM 764 C C . GLY A 1 102 ? -5.939 13.176 -14.686 1.00 72.38 102 GLY A C 1
ATOM 765 O O . GLY A 1 102 ? -6.014 14.315 -15.139 1.00 72.38 102 GLY A O 1
ATOM 766 N N . LYS A 1 103 ? -4.786 12.487 -14.739 1.00 74.06 103 LYS A N 1
ATOM 767 C CA . LYS A 1 103 ? -3.504 13.064 -15.223 1.00 74.06 103 LYS A CA 1
ATOM 768 C C . LYS A 1 103 ? -2.855 12.326 -16.401 1.00 74.06 103 LYS A C 1
ATOM 770 O O . LYS A 1 103 ? -1.756 12.682 -16.818 1.00 74.06 103 LYS A O 1
ATOM 775 N N . GLY A 1 104 ? -3.542 11.332 -16.960 1.00 83.25 104 GLY A N 1
ATOM 776 C CA . GLY A 1 104 ? -3.092 10.593 -18.138 1.00 83.25 104 GLY A CA 1
ATOM 777 C C . GLY A 1 104 ? -2.145 9.434 -17.822 1.00 83.25 104 GLY A C 1
ATOM 778 O O . GLY A 1 104 ? -2.044 8.964 -16.684 1.00 83.25 104 GLY A O 1
ATOM 779 N N . GLU A 1 105 ? -1.484 8.949 -18.871 1.00 91.81 105 GLU A N 1
ATOM 780 C CA . GLU A 1 105 ? -0.675 7.734 -18.864 1.00 91.81 105 GLU A CA 1
ATOM 781 C C . GLU A 1 105 ? 0.755 8.020 -19.342 1.00 91.81 105 GLU A C 1
ATOM 783 O O . GLU A 1 105 ? 0.967 8.671 -20.364 1.00 91.81 105 GLU A O 1
ATOM 788 N N . ILE A 1 106 ? 1.745 7.493 -18.618 1.00 92.50 106 ILE A N 1
ATOM 789 C CA . ILE A 1 106 ? 3.167 7.577 -18.968 1.00 92.50 106 ILE A CA 1
ATOM 790 C C . ILE A 1 106 ? 3.686 6.161 -19.209 1.00 92.50 106 ILE A C 1
ATOM 792 O O . ILE A 1 106 ? 3.487 5.261 -18.392 1.00 92.50 106 ILE A O 1
ATOM 796 N N . LYS A 1 107 ? 4.393 5.959 -20.324 1.00 94.62 107 LYS A N 1
ATOM 797 C CA . LYS A 1 107 ? 4.921 4.654 -20.744 1.00 94.62 107 LYS A CA 1
ATOM 798 C C . LYS A 1 107 ? 6.420 4.709 -21.034 1.00 94.62 107 LYS A C 1
ATOM 800 O O . LYS A 1 107 ? 6.981 5.754 -21.357 1.00 94.62 107 LYS A O 1
ATOM 805 N N . GLY A 1 108 ? 7.076 3.554 -20.954 1.00 94.00 108 GLY A N 1
ATOM 806 C CA . GLY A 1 108 ? 8.459 3.369 -21.401 1.00 94.00 108 GLY A CA 1
ATOM 807 C C . GLY A 1 108 ? 9.506 3.596 -20.309 1.00 94.00 108 GLY A C 1
ATOM 808 O O . GLY A 1 108 ? 9.267 3.310 -19.134 1.00 94.00 108 GLY A O 1
ATOM 809 N N . ARG A 1 109 ? 10.703 4.056 -20.703 1.00 94.00 109 ARG A N 1
ATOM 810 C CA . ARG A 1 109 ? 11.859 4.186 -19.792 1.00 94.00 109 ARG A CA 1
ATOM 811 C C . ARG A 1 109 ? 11.661 5.285 -18.747 1.00 94.00 109 ARG A C 1
ATOM 813 O O . ARG A 1 109 ? 12.073 5.115 -17.607 1.00 94.00 109 ARG A O 1
ATOM 820 N N . THR A 1 110 ? 10.978 6.372 -19.101 1.00 93.12 110 THR A N 1
ATOM 821 C CA . THR A 1 110 ? 10.654 7.455 -18.159 1.00 93.12 110 THR A CA 1
ATOM 822 C C . THR A 1 110 ? 9.744 6.956 -17.039 1.00 93.12 110 THR A C 1
ATOM 824 O O . THR A 1 110 ? 10.058 7.135 -15.865 1.00 93.12 110 THR A O 1
ATOM 827 N N . ALA A 1 111 ? 8.673 6.232 -17.387 1.00 93.88 111 ALA A N 1
ATOM 828 C CA . ALA A 1 111 ? 7.815 5.572 -16.404 1.00 93.88 111 ALA A CA 1
ATOM 829 C C . ALA A 1 111 ? 8.594 4.558 -15.555 1.00 93.88 111 ALA A C 1
ATOM 831 O O . ALA A 1 111 ? 8.332 4.429 -14.364 1.00 93.88 111 ALA A O 1
ATOM 832 N N . TRP A 1 112 ? 9.578 3.861 -16.134 1.00 94.69 112 TRP A N 1
ATOM 833 C CA . TRP A 1 112 ? 10.428 2.933 -15.386 1.00 94.69 112 TRP A CA 1
ATOM 834 C C . TRP A 1 112 ? 11.285 3.637 -14.329 1.00 94.69 112 TRP A C 1
ATOM 836 O O . TRP A 1 112 ? 11.348 3.160 -13.198 1.00 94.69 112 TRP A O 1
ATOM 846 N N . VAL A 1 113 ? 11.896 4.783 -14.646 1.00 94.00 113 VAL A N 1
ATOM 847 C CA . VAL A 1 113 ? 12.651 5.572 -13.654 1.00 94.00 113 VAL A CA 1
ATOM 848 C C . VAL A 1 113 ? 11.733 6.047 -12.525 1.00 94.00 113 VAL A C 1
ATOM 850 O O . VAL A 1 113 ? 12.076 5.888 -11.352 1.00 94.00 113 VAL A O 1
ATOM 853 N N . ILE A 1 114 ? 10.545 6.559 -12.865 1.00 93.44 114 ILE A N 1
ATOM 854 C CA . ILE A 1 114 ? 9.545 6.989 -11.876 1.00 93.44 114 ILE A CA 1
ATOM 855 C C . ILE A 1 114 ? 9.123 5.814 -10.988 1.00 93.44 114 ILE A C 1
ATOM 857 O O . ILE A 1 114 ? 9.144 5.939 -9.765 1.00 93.44 114 ILE A O 1
ATOM 861 N N . TRP A 1 115 ? 8.819 4.657 -11.585 1.00 93.88 115 TRP A N 1
ATOM 862 C CA . TRP A 1 115 ? 8.467 3.431 -10.867 1.00 93.88 115 TRP A CA 1
ATOM 863 C C . TRP A 1 115 ? 9.560 3.052 -9.859 1.00 93.88 115 TRP A C 1
ATOM 865 O O . TRP A 1 115 ? 9.284 2.880 -8.674 1.00 93.88 115 TRP A O 1
ATOM 875 N N . ARG A 1 116 ? 10.829 3.020 -10.283 1.00 93.25 116 ARG A N 1
ATOM 876 C CA . ARG A 1 116 ? 11.968 2.716 -9.397 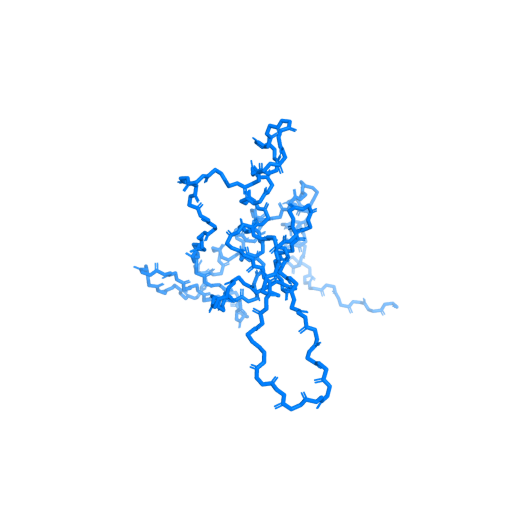1.00 93.25 116 ARG A CA 1
ATOM 877 C C . ARG A 1 116 ? 12.066 3.690 -8.226 1.00 93.25 116 ARG A C 1
ATOM 879 O O . ARG A 1 116 ? 12.236 3.253 -7.089 1.00 93.25 116 ARG A O 1
ATOM 886 N N . GLY A 1 117 ? 11.943 4.989 -8.498 1.00 92.81 117 GLY A N 1
ATOM 887 C CA . GLY A 1 117 ? 11.995 6.029 -7.472 1.00 92.81 117 GLY A CA 1
ATOM 888 C C . GLY A 1 117 ? 10.839 5.932 -6.474 1.00 92.81 117 GLY A C 1
ATOM 889 O O . GLY A 1 117 ? 11.060 5.975 -5.262 1.00 92.81 117 GLY A O 1
ATOM 890 N N . ALA A 1 118 ? 9.613 5.728 -6.958 1.00 90.69 118 ALA A N 1
ATOM 891 C CA . ALA A 1 118 ? 8.430 5.625 -6.110 1.00 90.69 118 ALA A CA 1
ATOM 892 C C . ALA A 1 118 ? 8.542 4.453 -5.119 1.00 90.69 118 ALA A C 1
ATOM 894 O O . ALA A 1 118 ? 8.417 4.655 -3.912 1.00 90.69 118 ALA A O 1
ATOM 895 N N . TYR A 1 119 ? 8.888 3.252 -5.587 1.00 89.56 119 TYR A N 1
ATOM 896 C CA . TYR A 1 119 ? 9.041 2.092 -4.697 1.00 89.56 119 TYR A CA 1
ATOM 897 C C . TYR A 1 119 ? 10.234 2.222 -3.739 1.00 89.56 119 TYR A C 1
ATOM 899 O O . TYR A 1 119 ? 10.163 1.783 -2.587 1.00 89.56 119 TYR A O 1
ATOM 907 N N . LEU A 1 120 ? 11.316 2.879 -4.167 1.00 91.69 120 LEU A N 1
ATOM 908 C CA . LEU A 1 120 ? 12.447 3.153 -3.283 1.00 91.69 120 LEU A CA 1
ATOM 909 C C . LEU A 1 120 ? 12.048 4.094 -2.135 1.00 91.69 120 LEU A C 1
ATOM 911 O O . LEU A 1 120 ? 12.381 3.842 -0.978 1.00 91.69 120 LEU A O 1
ATOM 915 N N . THR A 1 121 ? 11.286 5.150 -2.429 1.00 88.69 121 THR A N 1
ATOM 916 C CA . THR A 1 121 ? 10.810 6.101 -1.405 1.00 88.69 121 THR A CA 1
ATOM 917 C C . THR A 1 121 ? 9.771 5.494 -0.458 1.00 88.69 121 THR A C 1
ATOM 919 O O . THR A 1 121 ? 9.762 5.836 0.725 1.00 88.69 121 THR A O 1
ATOM 922 N N . GLN A 1 122 ? 8.953 4.552 -0.939 1.00 87.25 122 GLN A N 1
ATOM 923 C CA . GLN A 1 122 ? 7.976 3.807 -0.131 1.00 87.25 122 GLN A CA 1
ATOM 924 C C . GLN A 1 122 ? 8.604 2.757 0.796 1.00 87.25 122 GLN A C 1
ATOM 926 O O . GLN A 1 122 ? 7.928 2.217 1.671 1.00 87.25 122 GLN A O 1
ATOM 931 N N . THR A 1 123 ? 9.895 2.470 0.640 1.00 88.81 123 THR A N 1
ATOM 932 C CA . THR A 1 123 ? 10.600 1.528 1.507 1.00 88.81 123 THR A CA 1
ATOM 933 C C . THR A 1 123 ? 10.705 2.083 2.932 1.00 88.81 123 THR A C 1
ATOM 935 O O . THR A 1 123 ? 11.171 3.199 3.144 1.00 88.81 123 THR A O 1
ATOM 938 N N . ILE A 1 124 ? 10.297 1.292 3.928 1.00 83.75 124 ILE A N 1
ATOM 939 C CA . ILE A 1 124 ? 10.184 1.741 5.329 1.00 83.75 124 ILE A CA 1
ATOM 940 C C . ILE A 1 124 ? 11.558 1.855 6.013 1.00 83.75 124 ILE A C 1
ATOM 942 O O . ILE A 1 124 ? 11.801 2.787 6.775 1.00 83.75 124 ILE A O 1
ATOM 946 N N . SER A 1 125 ? 12.478 0.929 5.730 1.00 91.62 125 SER A N 1
ATOM 947 C CA . SER A 1 125 ? 13.765 0.823 6.431 1.00 91.62 125 SER A CA 1
ATOM 948 C C . SER A 1 125 ? 14.896 1.559 5.714 1.00 91.62 125 SER A C 1
ATOM 950 O O . SER A 1 125 ? 15.110 1.353 4.519 1.00 91.62 125 SER A O 1
ATOM 952 N N . TRP A 1 126 ? 15.684 2.340 6.461 1.00 89.94 126 TRP A N 1
ATOM 953 C CA . TRP A 1 126 ? 16.921 2.969 5.974 1.00 89.94 126 TRP A CA 1
ATOM 954 C C . TRP A 1 126 ? 17.909 1.961 5.396 1.00 89.94 126 TRP A C 1
ATOM 956 O O . TRP A 1 126 ? 18.493 2.208 4.343 1.00 89.94 126 TRP A O 1
ATOM 966 N N . ARG A 1 127 ? 18.029 0.789 6.030 1.00 92.75 127 ARG A N 1
ATOM 967 C CA . ARG A 1 127 ? 18.852 -0.309 5.517 1.00 92.75 127 ARG A CA 1
ATOM 968 C C . ARG A 1 127 ? 18.416 -0.679 4.103 1.00 92.75 127 ARG A C 1
ATOM 970 O O . ARG A 1 127 ? 19.238 -0.715 3.198 1.00 92.75 127 ARG A O 1
ATOM 977 N N . ASN A 1 128 ? 17.118 -0.878 3.891 1.00 92.38 128 ASN A N 1
ATOM 978 C CA . ASN A 1 128 ? 16.595 -1.252 2.579 1.00 92.38 128 ASN A CA 1
ATOM 979 C C . ASN A 1 128 ? 16.711 -0.103 1.567 1.00 92.38 128 ASN A C 1
ATOM 981 O O . ASN A 1 128 ? 17.029 -0.360 0.411 1.00 92.38 128 ASN A O 1
ATOM 985 N N . LYS A 1 129 ? 16.551 1.157 1.994 1.00 92.56 129 LYS A N 1
ATOM 986 C CA . LYS A 1 129 ? 16.765 2.329 1.125 1.00 92.56 129 LYS A CA 1
ATOM 987 C C . LYS A 1 129 ? 18.187 2.404 0.554 1.00 92.56 129 LYS A C 1
ATOM 989 O O . LYS A 1 129 ? 18.349 2.935 -0.537 1.00 92.56 129 LYS A O 1
ATOM 994 N N . ILE A 1 130 ? 19.187 1.865 1.256 1.00 93.62 130 ILE A N 1
ATOM 995 C CA . ILE A 1 130 ? 20.584 1.803 0.790 1.00 93.62 130 ILE A CA 1
ATOM 996 C C . ILE A 1 130 ? 20.867 0.484 0.056 1.00 93.62 130 ILE A C 1
ATOM 998 O O . ILE A 1 130 ? 21.441 0.488 -1.032 1.00 93.62 130 ILE A O 1
ATOM 1002 N N . LEU A 1 131 ? 20.437 -0.653 0.615 1.00 93.88 131 LEU A N 1
ATOM 1003 C CA . LEU A 1 131 ? 20.679 -1.978 0.036 1.00 93.88 131 LEU A CA 1
ATOM 1004 C C . LEU A 1 131 ? 20.047 -2.138 -1.349 1.00 93.88 131 LEU A C 1
ATOM 1006 O O . LEU A 1 131 ? 20.673 -2.699 -2.242 1.00 93.88 131 LEU A O 1
ATOM 1010 N N . ILE A 1 132 ? 18.823 -1.643 -1.546 1.00 94.12 132 ILE A N 1
ATOM 1011 C CA . ILE A 1 132 ? 18.088 -1.819 -2.802 1.00 94.12 132 ILE A CA 1
ATOM 1012 C C . ILE A 1 132 ? 18.857 -1.195 -3.990 1.00 94.12 132 ILE A C 1
ATOM 1014 O O . ILE A 1 132 ? 19.134 -1.926 -4.944 1.00 94.12 132 ILE A O 1
ATOM 1018 N N . PRO A 1 133 ? 19.277 0.089 -3.958 1.00 93.50 133 PRO A N 1
ATOM 1019 C CA . PRO A 1 133 ? 20.118 0.666 -5.007 1.00 93.50 133 PRO A CA 1
ATOM 1020 C C . PRO A 1 133 ? 21.461 -0.044 -5.190 1.00 93.50 133 PRO A C 1
ATOM 1022 O O . PRO A 1 133 ? 21.897 -0.211 -6.327 1.00 93.50 133 PRO A O 1
ATOM 1025 N N . MET A 1 134 ? 22.100 -0.502 -4.108 1.00 93.56 134 MET A N 1
ATOM 1026 C CA . MET A 1 134 ? 23.353 -1.258 -4.217 1.00 93.56 134 MET A CA 1
ATOM 1027 C C . MET A 1 134 ? 23.154 -2.576 -4.967 1.00 93.56 134 MET A C 1
ATOM 1029 O O . MET A 1 134 ? 23.898 -2.864 -5.900 1.00 93.56 134 MET A O 1
ATOM 1033 N N . TYR A 1 135 ? 22.110 -3.342 -4.643 1.00 92.19 135 TYR A N 1
ATOM 1034 C CA . TYR A 1 135 ? 21.790 -4.566 -5.380 1.00 92.19 135 TYR A CA 1
ATOM 1035 C C . TYR A 1 135 ? 21.437 -4.290 -6.837 1.00 92.19 135 TYR A C 1
ATOM 1037 O O . TYR A 1 135 ? 21.770 -5.081 -7.716 1.00 92.19 135 TYR A O 1
ATOM 1045 N N . TRP A 1 136 ? 20.797 -3.159 -7.124 1.00 91.94 136 TRP A N 1
ATOM 1046 C CA . TRP A 1 136 ? 20.551 -2.743 -8.499 1.00 91.94 136 TRP A CA 1
ATOM 1047 C C . TRP A 1 136 ? 21.843 -2.461 -9.265 1.00 91.94 136 TRP A C 1
ATOM 1049 O O . TRP A 1 136 ? 21.934 -2.865 -10.421 1.00 91.94 136 TRP A O 1
ATOM 1059 N N . ALA A 1 137 ? 22.823 -1.815 -8.628 1.00 92.75 137 ALA A N 1
ATOM 1060 C CA . ALA A 1 137 ? 24.132 -1.546 -9.216 1.00 92.75 137 ALA A CA 1
ATOM 1061 C C . ALA A 1 137 ? 24.937 -2.837 -9.429 1.00 92.75 137 ALA A C 1
ATOM 1063 O O . ALA A 1 137 ? 25.441 -3.058 -10.525 1.00 92.75 137 ALA A O 1
ATOM 1064 N N . ILE A 1 138 ? 24.985 -3.726 -8.431 1.00 93.19 138 ILE A N 1
ATOM 1065 C CA . ILE A 1 138 ? 25.647 -5.037 -8.544 1.00 93.19 138 ILE A CA 1
ATOM 1066 C C . ILE A 1 138 ? 25.024 -5.847 -9.682 1.00 93.19 138 ILE A C 1
ATOM 1068 O O . ILE A 1 138 ? 25.742 -6.326 -10.551 1.00 93.19 138 ILE A O 1
ATOM 1072 N N . ASN A 1 139 ? 23.693 -5.932 -9.737 1.00 90.62 139 ASN A N 1
ATOM 1073 C CA . ASN A 1 139 ? 22.987 -6.636 -10.807 1.00 90.62 139 ASN A CA 1
ATOM 1074 C C . ASN A 1 139 ? 23.236 -6.016 -12.192 1.00 90.62 139 ASN A C 1
ATOM 1076 O O . ASN A 1 139 ? 23.196 -6.710 -13.202 1.00 90.62 139 ASN A O 1
ATOM 1080 N N . TRP A 1 140 ? 23.474 -4.705 -12.257 1.00 88.75 140 TRP A N 1
ATOM 1081 C CA . TRP A 1 140 ? 23.802 -4.029 -13.509 1.00 88.75 140 TRP A CA 1
ATOM 1082 C C . TRP A 1 140 ? 25.246 -4.292 -13.959 1.00 88.75 140 TRP A C 1
ATOM 1084 O O . TRP A 1 140 ? 25.478 -4.442 -15.154 1.00 88.75 140 TRP A O 1
ATOM 1094 N N . LEU A 1 141 ? 26.190 -4.388 -13.017 1.00 91.19 141 LEU A N 1
ATOM 1095 C CA . LEU A 1 141 ? 27.613 -4.618 -13.291 1.00 91.19 141 LEU A CA 1
ATOM 1096 C C . LEU A 1 141 ? 27.955 -6.095 -13.530 1.00 91.19 141 LEU A C 1
ATOM 1098 O O . LEU A 1 141 ? 28.726 -6.406 -14.431 1.00 91.19 141 LEU A O 1
ATOM 1102 N N . PHE A 1 142 ? 27.389 -6.997 -12.729 1.00 91.38 142 PHE A N 1
ATOM 1103 C CA . PHE A 1 142 ? 27.759 -8.417 -12.690 1.00 91.38 142 PHE A CA 1
ATOM 1104 C C . PHE A 1 142 ? 26.644 -9.350 -13.174 1.00 91.38 142 PHE A C 1
ATOM 1106 O O . PHE A 1 142 ? 26.851 -10.555 -13.291 1.00 91.38 142 PHE A O 1
ATOM 1113 N N . GLY A 1 143 ? 25.464 -8.809 -13.480 1.00 87.31 143 GLY A N 1
ATOM 1114 C CA . GLY A 1 143 ? 24.286 -9.609 -13.797 1.00 87.31 143 GLY A CA 1
ATOM 1115 C C . GLY A 1 143 ? 23.578 -10.145 -12.551 1.00 87.31 143 GLY A C 1
ATOM 1116 O O . GLY A 1 143 ? 23.966 -9.890 -11.409 1.00 87.31 143 GLY A O 1
ATOM 1117 N N . ARG A 1 144 ? 22.478 -10.869 -12.778 1.00 85.94 144 ARG A N 1
ATOM 1118 C CA . ARG A 1 144 ? 21.636 -11.382 -11.695 1.00 85.94 144 ARG A CA 1
ATOM 1119 C C . ARG A 1 144 ? 22.213 -12.679 -11.163 1.00 85.94 144 ARG A C 1
ATOM 1121 O O . ARG A 1 144 ? 22.308 -13.643 -11.916 1.00 85.94 144 ARG A O 1
ATOM 1128 N N . ASP A 1 145 ? 22.500 -12.716 -9.867 1.00 82.38 145 ASP A N 1
ATOM 1129 C CA . ASP A 1 145 ? 22.786 -13.976 -9.194 1.00 82.38 145 ASP A CA 1
ATOM 1130 C C . ASP A 1 145 ? 21.527 -14.857 -9.204 1.00 82.38 145 ASP A C 1
ATOM 1132 O O . ASP A 1 145 ? 20.440 -14.434 -8.795 1.00 82.38 145 ASP A O 1
ATOM 1136 N N . ILE A 1 146 ? 21.673 -16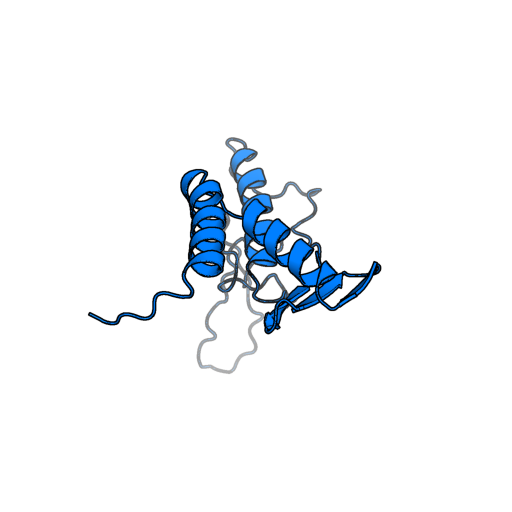.058 -9.755 1.00 83.50 146 ILE A N 1
ATOM 1137 C CA . ILE A 1 146 ? 20.631 -17.085 -9.884 1.00 83.50 146 ILE A CA 1
ATOM 1138 C C . ILE A 1 146 ? 21.066 -18.407 -9.242 1.00 83.50 146 ILE A C 1
ATOM 1140 O O . ILE A 1 146 ? 20.418 -19.434 -9.454 1.00 83.50 146 ILE A O 1
ATOM 1144 N N . SER A 1 147 ? 22.163 -18.394 -8.483 1.00 83.69 147 SER A N 1
ATOM 1145 C CA . SER A 1 147 ? 22.713 -19.583 -7.840 1.00 83.69 147 SER A CA 1
ATOM 1146 C C . SER A 1 147 ? 21.693 -20.148 -6.848 1.00 83.69 147 SER A C 1
ATOM 1148 O O . SER A 1 147 ? 21.233 -19.456 -5.940 1.00 83.69 147 SER A O 1
ATOM 1150 N N . ARG A 1 148 ? 21.303 -21.409 -7.050 1.00 70.94 148 ARG A N 1
ATOM 1151 C CA . ARG A 1 148 ? 20.456 -22.170 -6.126 1.00 70.94 148 ARG A CA 1
ATOM 1152 C C . ARG A 1 148 ? 21.379 -23.137 -5.394 1.00 70.94 148 ARG A C 1
ATOM 1154 O O . ARG A 1 148 ? 21.875 -24.063 -6.028 1.00 70.94 148 ARG A O 1
ATOM 1161 N N . PHE A 1 149 ? 21.653 -22.866 -4.123 1.00 60.22 149 PHE A N 1
ATOM 1162 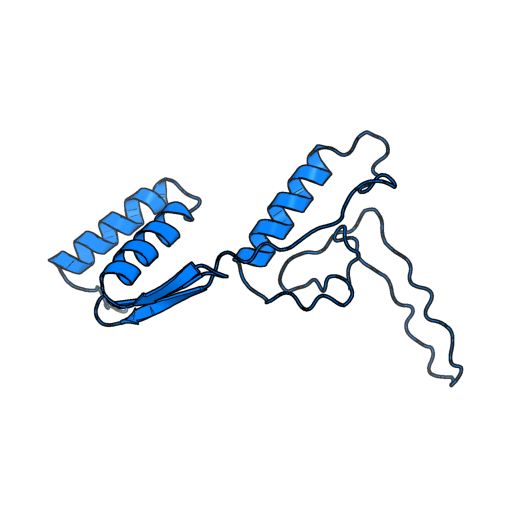C CA . PHE A 1 149 ? 22.288 -23.832 -3.228 1.00 60.22 149 PHE A CA 1
ATOM 1163 C C . PHE A 1 149 ? 21.223 -24.740 -2.617 1.00 60.22 149 PHE A C 1
ATOM 1165 O O . PHE A 1 149 ? 20.106 -24.227 -2.358 1.00 60.22 149 PHE A O 1
#

Radius of gyration: 22.1 Å; chains: 1; bounding box: 67×40×49 Å

Foldseek 3Di:
DAELLQWDWDWDDDDPPDDPDDTPIDTDLPDGDAAPVDDHPPDPDDRDPQRRVQSCVVNVVQCVVDDPVSGRDDPPDGGDDDDFQWDKADDDPCWIWTQGVPPGIDIGNVSSVVVVVVVLVVDDDPVCNVVVVVVVVCCVVPNDDPDDD